Protein AF-A0A496VUZ6-F1 (afdb_monomer)

Secondary structure (DSSP, 8-state):
-HHHHHHHHHHHHHHHHHHHHHHHHHHHTT-HHHHHHHHHHHHHHS-TTHHHHSHHHHHHHHHHHHHHHHHTT-HHHHHHHHHHHHHH--SHHHHHHHHHHHHHHHHHTT-HHHHHHHHHHHHHHTT-PPPSS----

Structure (mmCIF, N/CA/C/O backbone):
data_AF-A0A496VUZ6-F1
#
_entry.id   AF-A0A496VUZ6-F1
#
loop_
_atom_site.group_PDB
_atom_site.id
_atom_site.type_symbol
_atom_site.label_atom_id
_atom_site.label_alt_id
_atom_site.label_comp_id
_atom_site.label_asym_id
_atom_site.label_entity_id
_atom_site.label_seq_id
_atom_site.pdbx_PDB_ins_code
_atom_site.Cartn_x
_atom_site.Cartn_y
_atom_site.Cartn_z
_atom_site.occupancy
_atom_site.B_iso_or_equiv
_atom_site.auth_seq_id
_atom_site.auth_comp_id
_atom_site.auth_asym_id
_atom_site.auth_atom_id
_atom_site.pdbx_PDB_model_num
ATOM 1 N N . MET A 1 1 ? -17.518 -4.550 31.169 1.00 53.09 1 MET A N 1
ATOM 2 C CA . MET A 1 1 ? -16.137 -4.894 30.760 1.00 53.09 1 MET A CA 1
ATOM 3 C C . MET A 1 1 ? -15.994 -5.486 29.352 1.00 53.09 1 MET A C 1
ATOM 5 O O . MET A 1 1 ? -15.228 -4.913 28.590 1.00 53.09 1 MET A O 1
ATOM 9 N N . SER A 1 2 ? -16.670 -6.576 28.948 1.00 60.19 2 SER A N 1
ATOM 10 C CA . SER A 1 2 ? -16.519 -7.105 27.565 1.00 60.19 2 SER A CA 1
ATOM 11 C C . SER A 1 2 ? -17.308 -6.321 26.507 1.00 60.19 2 SER A C 1
ATOM 13 O O . SER A 1 2 ? -16.808 -6.131 25.406 1.00 60.19 2 SER A O 1
ATOM 15 N N . LEU A 1 3 ? -18.504 -5.830 26.848 1.00 61.41 3 LEU A N 1
ATOM 16 C CA . LEU A 1 3 ? -19.363 -5.063 25.932 1.00 61.41 3 LEU A CA 1
ATOM 17 C C . LEU A 1 3 ? -18.820 -3.646 25.657 1.00 61.41 3 LEU A C 1
ATOM 19 O O . LEU A 1 3 ? -18.768 -3.237 24.507 1.00 61.41 3 LEU A O 1
ATOM 23 N N . GLU A 1 4 ? -18.296 -2.949 26.672 1.00 61.47 4 GLU A N 1
ATOM 24 C CA . GLU A 1 4 ? -17.693 -1.606 26.516 1.00 61.47 4 GLU A CA 1
ATOM 25 C C . GLU A 1 4 ? -16.459 -1.602 25.594 1.00 61.47 4 GLU A C 1
ATOM 27 O O . GLU A 1 4 ? -16.238 -0.655 24.846 1.00 61.47 4 GLU A O 1
ATOM 32 N N . ARG A 1 5 ? -15.650 -2.676 25.602 1.00 62.47 5 ARG A N 1
ATOM 33 C CA . ARG A 1 5 ? -14.487 -2.803 24.700 1.00 62.47 5 ARG A CA 1
ATOM 34 C C . ARG A 1 5 ? -14.892 -3.062 23.250 1.00 62.47 5 ARG A C 1
ATOM 36 O O . ARG A 1 5 ? -14.138 -2.699 22.352 1.00 62.47 5 ARG A O 1
ATOM 43 N N . VAL A 1 6 ? -16.036 -3.713 23.032 1.00 63.38 6 VAL A N 1
ATOM 44 C CA . VAL A 1 6 ? -16.586 -3.941 21.689 1.00 63.38 6 VAL A CA 1
ATOM 45 C C . VAL A 1 6 ? -17.109 -2.626 21.122 1.00 63.38 6 VAL A C 1
ATOM 47 O O . VAL A 1 6 ? -16.765 -2.292 19.993 1.00 63.38 6 VAL A O 1
ATOM 50 N N . ASP A 1 7 ? -17.836 -1.851 21.926 1.00 72.69 7 ASP A N 1
ATOM 51 C CA . ASP A 1 7 ? -18.401 -0.559 21.521 1.00 72.69 7 ASP A CA 1
ATOM 52 C C . ASP A 1 7 ? -17.304 0.439 21.109 1.00 72.69 7 ASP A C 1
ATOM 54 O O . ASP A 1 7 ? -17.275 0.943 19.987 1.00 72.69 7 ASP A O 1
ATOM 58 N N . HIS A 1 8 ? -16.271 0.574 21.947 1.00 83.25 8 HIS A N 1
ATOM 59 C CA . HIS A 1 8 ? -15.138 1.457 21.667 1.00 83.25 8 HIS A CA 1
ATOM 60 C C . HIS A 1 8 ? -14.343 1.045 20.410 1.00 83.25 8 HIS A C 1
ATOM 62 O O . HIS A 1 8 ? -13.740 1.890 19.741 1.00 83.25 8 HIS A O 1
ATOM 68 N N . GLN A 1 9 ? -14.289 -0.248 20.069 1.00 86.50 9 GLN A N 1
ATOM 69 C CA . GLN A 1 9 ? -13.617 -0.672 18.840 1.00 86.50 9 GLN A CA 1
ATOM 70 C C . GLN A 1 9 ? -14.453 -0.333 17.605 1.00 86.50 9 GLN A C 1
ATOM 72 O O . GLN A 1 9 ? -13.891 0.161 16.633 1.00 86.50 9 GLN A O 1
ATOM 77 N N . VAL A 1 10 ? -15.773 -0.532 17.654 1.00 87.69 10 VAL A N 1
ATOM 78 C CA . VAL A 1 10 ? -16.685 -0.163 16.559 1.00 87.69 10 VAL A CA 1
ATOM 79 C C . VAL A 1 10 ? -16.593 1.335 16.257 1.00 87.69 10 VAL A C 1
ATOM 81 O O . VAL A 1 10 ? -16.464 1.721 15.092 1.00 87.69 10 VAL A O 1
ATOM 84 N N . GLU A 1 11 ? -16.568 2.179 17.291 1.00 90.75 11 GLU A N 1
ATOM 85 C CA . GLU A 1 11 ? -16.380 3.626 17.138 1.00 90.75 11 GLU A CA 1
ATOM 86 C C . GLU A 1 11 ? -15.038 3.971 16.481 1.00 90.75 11 GLU A C 1
ATOM 88 O O . GLU A 1 11 ? -14.987 4.755 15.529 1.00 90.75 11 GLU A O 1
ATOM 93 N N . ARG A 1 12 ? -13.939 3.346 16.927 1.00 93.69 12 ARG A N 1
ATOM 94 C CA . ARG A 1 12 ? -12.611 3.554 16.326 1.00 93.69 12 ARG A CA 1
ATOM 95 C C . ARG A 1 12 ? -12.571 3.130 14.863 1.00 93.69 12 ARG A C 1
ATOM 97 O O . ARG A 1 12 ? -11.984 3.843 14.053 1.00 93.69 12 ARG A O 1
ATOM 104 N N . THR A 1 13 ? -13.221 2.029 14.506 1.00 95.12 13 THR A N 1
ATOM 105 C CA . THR A 1 13 ? -13.324 1.570 13.115 1.00 95.12 13 THR A CA 1
ATOM 106 C C . THR A 1 13 ? -14.102 2.566 12.257 1.00 95.12 13 THR A C 1
ATOM 108 O O . THR A 1 13 ? -13.720 2.835 11.117 1.00 95.12 13 THR A O 1
ATOM 111 N N . GLN A 1 14 ? -15.156 3.183 12.795 1.00 95.81 14 GLN A N 1
ATOM 112 C CA . GLN A 1 14 ? -15.885 4.232 12.084 1.00 95.81 14 GLN A CA 1
ATOM 113 C C . GLN A 1 14 ? -15.030 5.494 11.886 1.00 95.81 14 GLN A C 1
ATOM 115 O O . GLN A 1 14 ? -15.020 6.065 10.794 1.00 95.81 14 GLN A O 1
ATOM 120 N N . ILE A 1 15 ? -14.256 5.890 12.897 1.00 97.06 15 ILE A N 1
ATOM 121 C CA . ILE A 1 15 ? -13.300 7.002 12.797 1.00 97.06 15 ILE A CA 1
ATOM 122 C C . ILE A 1 15 ? -12.209 6.693 11.760 1.00 97.06 15 ILE A C 1
ATOM 124 O O . ILE A 1 15 ? -11.894 7.543 10.928 1.00 97.06 15 ILE A O 1
ATOM 128 N N . ALA A 1 16 ? -11.684 5.465 11.737 1.00 98.25 16 ALA A N 1
ATOM 129 C CA . ALA A 1 16 ? -10.699 5.026 10.750 1.00 98.25 16 ALA A CA 1
ATOM 130 C C . ALA A 1 16 ? -11.223 5.160 9.309 1.00 98.25 16 ALA A C 1
ATOM 132 O O . ALA A 1 16 ? -10.503 5.638 8.433 1.00 98.25 16 ALA A O 1
ATOM 133 N N . LYS A 1 17 ? -12.498 4.818 9.067 1.00 98.56 17 LYS A N 1
ATOM 134 C CA . LYS A 1 17 ? -13.156 5.009 7.762 1.00 98.56 17 LYS A CA 1
ATOM 135 C C . LYS A 1 17 ? -13.270 6.485 7.375 1.00 98.56 17 LYS A C 1
ATOM 137 O O . LYS A 1 17 ? -13.040 6.825 6.218 1.00 98.56 17 LYS A O 1
ATOM 142 N N . LEU A 1 18 ? -13.588 7.369 8.323 1.00 98.62 18 LEU A N 1
ATOM 143 C CA . LEU A 1 18 ? -13.637 8.813 8.064 1.00 98.62 18 LEU A CA 1
ATOM 144 C C . LEU A 1 18 ? -12.256 9.364 7.692 1.00 98.62 18 LEU A C 1
ATOM 146 O O . LEU A 1 18 ? -12.139 10.138 6.741 1.00 98.62 18 LEU A O 1
ATOM 150 N N . TYR A 1 19 ? -11.210 8.924 8.392 1.00 98.75 19 TYR A N 1
ATOM 151 C CA . TYR A 1 19 ? -9.836 9.288 8.064 1.00 98.75 19 TYR A CA 1
ATOM 152 C C . TYR A 1 19 ? -9.378 8.736 6.713 1.00 98.75 19 TYR A C 1
ATOM 154 O O . TYR A 1 19 ? -8.718 9.461 5.972 1.00 98.75 19 TYR A O 1
ATOM 162 N N . LEU A 1 20 ? -9.783 7.515 6.349 1.00 98.88 20 LEU A N 1
ATOM 163 C CA . LEU A 1 20 ? -9.556 6.970 5.009 1.00 98.88 20 LEU A CA 1
ATOM 164 C C . LEU A 1 20 ? -10.169 7.880 3.936 1.00 98.88 20 LEU A C 1
ATOM 166 O O . LEU A 1 20 ? -9.475 8.304 3.014 1.00 98.88 20 LEU A O 1
ATOM 170 N N . MET A 1 21 ? -11.440 8.258 4.098 1.00 98.88 21 MET A N 1
ATOM 171 C CA . MET A 1 21 ? -12.128 9.152 3.160 1.00 98.88 21 MET A CA 1
ATOM 172 C C . MET A 1 21 ? -11.468 10.536 3.075 1.00 98.88 21 MET A C 1
ATOM 174 O O . MET A 1 21 ? -11.353 11.101 1.987 1.00 98.88 21 MET A O 1
ATOM 178 N N . ALA A 1 22 ? -11.050 11.107 4.208 1.00 98.75 22 ALA A N 1
ATOM 179 C CA . ALA A 1 22 ? -10.354 12.393 4.243 1.00 98.75 22 ALA A CA 1
ATOM 180 C C . ALA A 1 22 ? -8.990 12.314 3.542 1.00 98.75 22 ALA A C 1
ATOM 182 O O . ALA A 1 22 ? -8.665 13.181 2.731 1.00 98.75 22 ALA A O 1
ATOM 183 N N . GLY A 1 23 ? -8.237 11.242 3.797 1.00 98.81 23 GLY A N 1
ATOM 184 C CA . GLY A 1 23 ? -6.964 10.955 3.148 1.00 98.81 23 GLY A CA 1
ATOM 185 C C . GLY A 1 23 ? -7.088 10.836 1.633 1.00 98.81 23 GLY A C 1
ATOM 186 O O . GLY A 1 23 ? -6.369 11.513 0.903 1.00 98.81 23 GLY A O 1
ATOM 187 N N . GLN A 1 24 ? -8.063 10.061 1.156 1.00 98.81 24 GLN A N 1
ATOM 188 C CA . GLN A 1 24 ? -8.354 9.905 -0.272 1.00 98.81 24 GLN A CA 1
ATOM 189 C C . GLN A 1 24 ? -8.718 11.234 -0.942 1.00 98.81 24 GLN A C 1
ATOM 191 O O . GLN A 1 24 ? -8.211 11.548 -2.018 1.00 98.81 24 GLN A O 1
ATOM 196 N N . LYS A 1 25 ? -9.553 12.055 -0.290 1.00 98.81 25 LYS A N 1
ATOM 197 C CA . LYS A 1 25 ? -9.909 13.392 -0.793 1.00 98.81 25 LYS A CA 1
ATOM 198 C C . LYS A 1 25 ? -8.704 14.329 -0.847 1.00 98.81 25 LYS A C 1
ATOM 200 O O . LYS A 1 25 ? -8.540 15.038 -1.835 1.00 98.81 25 LYS A O 1
ATOM 205 N N . ALA A 1 26 ? -7.858 14.324 0.182 1.00 98.81 26 ALA A N 1
ATOM 206 C CA . ALA A 1 26 ? -6.634 15.119 0.203 1.00 98.81 26 ALA A CA 1
ATOM 207 C C . ALA A 1 26 ? -5.653 14.671 -0.894 1.00 98.81 26 ALA A C 1
ATOM 209 O O . ALA A 1 26 ? -5.127 15.518 -1.614 1.00 98.81 26 ALA A O 1
ATOM 210 N N . LYS A 1 27 ? -5.477 13.355 -1.091 1.00 98.62 27 LYS A N 1
ATOM 211 C CA . LYS A 1 27 ? -4.647 12.786 -2.166 1.00 98.62 27 LYS A CA 1
ATOM 212 C C . LYS A 1 27 ? -5.153 13.223 -3.541 1.00 98.62 27 LYS A C 1
ATOM 214 O O . LYS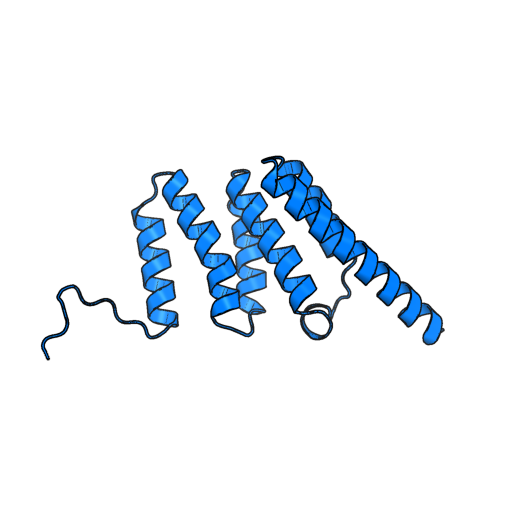 A 1 27 ? -4.368 13.713 -4.341 1.00 98.62 27 LYS A O 1
ATOM 219 N N . ALA A 1 28 ? -6.461 13.123 -3.786 1.00 98.56 28 ALA A N 1
ATOM 220 C CA . ALA A 1 28 ? -7.084 13.553 -5.041 1.00 98.56 28 ALA A CA 1
ATOM 221 C C . ALA A 1 28 ? -6.942 15.065 -5.310 1.00 98.56 28 ALA A C 1
ATOM 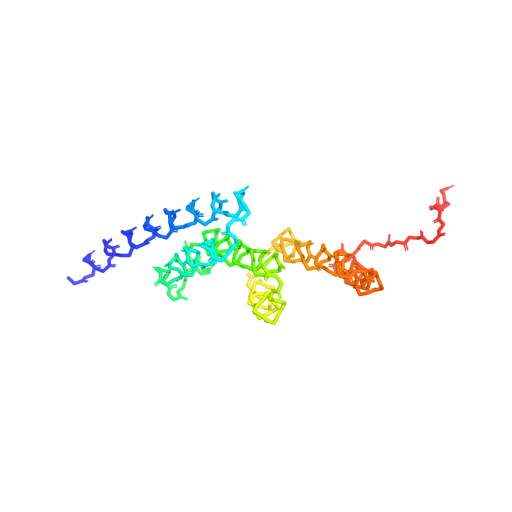223 O O . ALA A 1 28 ? -6.966 15.492 -6.460 1.00 98.56 28 ALA A O 1
ATOM 224 N N . ALA A 1 29 ? -6.775 15.875 -4.261 1.00 98.50 29 ALA A N 1
ATOM 225 C CA . ALA A 1 29 ? -6.492 17.306 -4.353 1.00 98.50 29 ALA A CA 1
ATOM 226 C C . ALA A 1 29 ? -4.983 17.631 -4.419 1.00 98.50 29 ALA A C 1
ATOM 228 O O . ALA A 1 29 ? -4.605 18.792 -4.272 1.00 98.50 29 ALA A O 1
ATOM 229 N N . ASN A 1 30 ? -4.119 16.625 -4.604 1.00 98.00 30 ASN A N 1
ATOM 230 C CA . ASN A 1 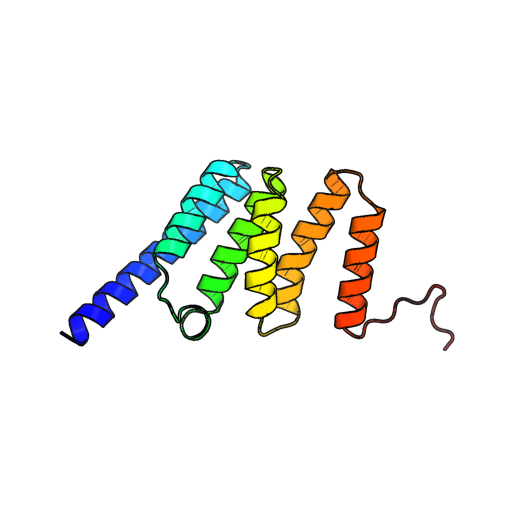30 ? -2.655 16.724 -4.572 1.00 98.00 30 ASN A CA 1
ATOM 231 C C . ASN A 1 30 ? -2.076 17.251 -3.240 1.00 98.00 30 ASN A C 1
ATOM 233 O O . ASN A 1 30 ? -0.922 17.668 -3.176 1.00 98.00 30 ASN A O 1
ATOM 237 N N . ALA A 1 31 ? -2.853 17.216 -2.153 1.00 98.56 31 ALA A N 1
ATOM 238 C CA . ALA A 1 31 ? -2.413 17.580 -0.808 1.00 98.56 31 ALA A CA 1
ATOM 239 C C . ALA A 1 31 ? -1.810 16.353 -0.101 1.00 98.56 31 ALA A C 1
ATOM 241 O O . ALA A 1 31 ? -2.352 15.852 0.888 1.00 98.56 31 ALA A O 1
ATOM 242 N N . TYR A 1 32 ? -0.707 15.829 -0.641 1.00 98.31 32 TYR A N 1
ATOM 243 C CA . TYR A 1 32 ? -0.173 14.517 -0.256 1.00 98.31 32 TYR A CA 1
ATOM 244 C C . TYR A 1 32 ? 0.282 14.437 1.202 1.00 98.31 32 TYR A C 1
ATOM 246 O O . TYR A 1 32 ? -0.003 13.448 1.873 1.00 98.31 32 TYR A O 1
ATOM 254 N N . GLU A 1 33 ? 0.918 15.481 1.734 1.00 98.50 33 GLU A N 1
ATOM 255 C CA . GLU A 1 33 ? 1.310 15.505 3.147 1.00 98.50 33 GLU A CA 1
ATOM 256 C C . GLU A 1 33 ? 0.089 15.422 4.079 1.00 98.50 33 GLU A C 1
ATOM 258 O O . GLU A 1 33 ? 0.070 14.620 5.014 1.00 98.50 33 GLU A O 1
ATOM 263 N N . ALA A 1 34 ? -0.976 16.175 3.779 1.00 98.62 34 ALA A N 1
ATOM 264 C CA . ALA A 1 34 ? -2.227 16.113 4.534 1.00 98.62 34 ALA A CA 1
ATOM 265 C C . ALA A 1 34 ? -2.908 14.742 4.393 1.00 98.62 34 ALA A C 1
ATOM 267 O O . ALA A 1 34 ? -3.428 14.201 5.371 1.00 98.62 34 ALA A O 1
ATOM 268 N N . ALA A 1 35 ? -2.862 14.141 3.199 1.00 98.81 35 ALA A N 1
ATOM 269 C CA . ALA A 1 35 ? -3.360 12.788 2.975 1.00 98.81 35 ALA A CA 1
ATOM 270 C C . ALA A 1 35 ? -2.650 11.778 3.885 1.00 98.81 35 ALA A C 1
ATOM 272 O O . ALA A 1 35 ? -3.311 11.042 4.615 1.00 98.81 35 ALA A O 1
ATOM 273 N N . ILE A 1 36 ? -1.312 11.801 3.917 1.00 98.81 36 ILE A N 1
ATOM 274 C CA . ILE A 1 36 ? -0.500 10.930 4.778 1.00 98.81 36 ILE A CA 1
ATOM 275 C C . ILE A 1 36 ? -0.862 11.130 6.255 1.00 98.81 36 ILE A C 1
ATOM 277 O O . ILE A 1 36 ? -0.980 10.149 6.991 1.00 98.81 36 ILE A O 1
ATOM 281 N N . GLN A 1 37 ? -1.062 12.375 6.698 1.00 98.69 37 GLN A N 1
ATOM 282 C CA . GLN A 1 37 ? -1.460 12.669 8.077 1.00 98.69 37 GLN A CA 1
ATOM 283 C C . GLN A 1 37 ? -2.814 12.040 8.428 1.00 98.69 37 GLN A C 1
ATOM 285 O O . GLN A 1 37 ? -2.902 11.313 9.419 1.00 98.69 37 GLN A O 1
ATOM 290 N N . TYR A 1 38 ? -3.851 12.253 7.611 1.00 98.81 38 TYR A N 1
ATOM 291 C CA . TYR A 1 38 ? -5.164 11.648 7.851 1.00 98.81 38 TYR A CA 1
ATOM 292 C C . TYR A 1 38 ? -5.100 10.122 7.835 1.00 98.81 38 TYR A C 1
ATOM 294 O O . TYR A 1 38 ? -5.626 9.477 8.738 1.00 98.81 38 TYR A O 1
ATOM 302 N N . LEU A 1 39 ? -4.411 9.531 6.861 1.00 98.81 39 LEU A N 1
ATOM 303 C CA . LEU A 1 39 ? -4.340 8.077 6.734 1.00 98.81 39 LEU A CA 1
ATOM 304 C C . LEU A 1 39 ? -3.595 7.432 7.910 1.00 98.81 39 LEU A C 1
ATOM 306 O O . LEU A 1 39 ? -4.047 6.411 8.427 1.00 98.81 39 LEU A O 1
ATOM 310 N N . ARG A 1 40 ? -2.527 8.061 8.419 1.00 98.50 40 ARG A N 1
ATOM 311 C CA . ARG A 1 40 ? -1.840 7.614 9.644 1.00 98.50 40 ARG A CA 1
ATOM 312 C C . ARG A 1 40 ? -2.730 7.691 10.883 1.00 98.50 40 ARG A C 1
ATOM 314 O O . ARG A 1 40 ? -2.668 6.796 11.724 1.00 98.50 40 ARG A O 1
ATOM 321 N N . LEU A 1 41 ? -3.576 8.719 11.000 1.00 98.56 41 LEU A N 1
ATOM 322 C CA . LEU A 1 41 ? -4.580 8.777 12.069 1.00 98.56 41 LEU A CA 1
ATOM 323 C C . LEU A 1 41 ? -5.583 7.623 11.939 1.00 98.56 41 LEU A C 1
ATOM 325 O O . LEU A 1 41 ? -5.896 6.974 12.934 1.00 98.56 41 LEU A O 1
ATOM 329 N N . GLY A 1 42 ? -6.006 7.296 10.715 1.00 98.44 42 GLY A N 1
ATOM 330 C CA . GLY A 1 42 ? -6.834 6.120 10.443 1.00 98.44 42 GLY A CA 1
ATOM 331 C C . GLY A 1 42 ? -6.158 4.806 10.848 1.00 98.44 42 GLY A C 1
ATOM 332 O O . GLY A 1 42 ? -6.774 3.987 11.526 1.00 98.44 42 GLY A O 1
ATOM 333 N N . GLN A 1 43 ? -4.874 4.628 10.523 1.00 98.31 43 GLN A N 1
ATOM 334 C CA . GLN A 1 43 ? -4.082 3.464 10.943 1.00 98.31 43 GLN A CA 1
ATOM 335 C C . GLN A 1 43 ? -3.978 3.355 12.471 1.00 98.31 43 GLN A C 1
ATOM 337 O O . GLN A 1 43 ? -4.111 2.265 13.022 1.00 98.31 43 GLN A O 1
ATOM 342 N N . ALA A 1 44 ? -3.807 4.477 13.177 1.00 97.56 44 ALA A N 1
ATOM 343 C CA . ALA A 1 44 ? -3.751 4.506 14.640 1.00 97.56 44 ALA A CA 1
ATOM 344 C C . ALA A 1 44 ? -5.083 4.111 15.312 1.00 97.56 44 ALA A C 1
ATOM 346 O O . ALA A 1 44 ? -5.103 3.733 16.487 1.00 97.56 44 ALA A O 1
ATOM 347 N N . CYS A 1 45 ? -6.204 4.167 14.590 1.00 96.62 45 CYS A N 1
ATOM 348 C CA . CYS A 1 45 ? -7.508 3.706 15.066 1.00 96.62 45 CYS A CA 1
ATOM 349 C C . CYS A 1 45 ? -7.703 2.185 14.931 1.00 96.62 45 CYS A C 1
ATOM 351 O O . CYS A 1 45 ? -8.576 1.630 15.602 1.00 96.62 45 CYS A O 1
ATOM 353 N N . LEU A 1 46 ? -6.887 1.501 14.127 1.00 96.00 46 LEU A N 1
ATOM 354 C CA . LEU A 1 46 ? -7.027 0.068 13.882 1.00 96.00 46 LEU A CA 1
ATOM 355 C C . LEU A 1 46 ? -6.718 -0.779 15.127 1.00 96.00 46 LEU A C 1
ATOM 357 O O . LEU A 1 46 ? -5.884 -0.441 15.977 1.00 96.00 46 LEU A O 1
ATOM 361 N N . ALA A 1 47 ? -7.395 -1.923 15.227 1.00 95.00 47 ALA A N 1
ATOM 362 C CA . ALA A 1 47 ? -7.050 -2.962 16.190 1.00 95.00 47 ALA A CA 1
ATOM 363 C C . ALA A 1 47 ? -5.770 -3.707 15.772 1.00 95.00 47 ALA A C 1
ATOM 365 O O . ALA A 1 47 ? -5.393 -3.730 14.601 1.00 95.00 47 ALA A O 1
ATOM 366 N N . LYS A 1 48 ? -5.127 -4.397 16.723 1.00 93.38 48 LYS A N 1
ATOM 367 C CA . LYS A 1 48 ? -3.930 -5.214 16.439 1.00 93.38 48 LYS A CA 1
ATOM 368 C C . LYS A 1 48 ? -4.194 -6.349 15.443 1.00 93.38 48 LYS A C 1
ATOM 370 O O . LYS A 1 48 ? -3.302 -6.704 14.689 1.00 93.38 48 LYS A O 1
ATOM 375 N N . ASN A 1 49 ? -5.405 -6.900 15.442 1.00 95.06 49 ASN A N 1
ATOM 376 C CA . ASN A 1 49 ? -5.842 -7.966 14.538 1.00 95.06 49 ASN A CA 1
ATOM 377 C C . ASN A 1 49 ? -6.712 -7.438 13.382 1.00 95.06 49 ASN A C 1
ATOM 379 O O . ASN A 1 49 ? -7.584 -8.141 12.874 1.00 95.06 49 ASN A O 1
ATOM 383 N N . SER A 1 50 ? -6.513 -6.178 12.993 1.00 96.81 50 SER A N 1
ATOM 384 C CA . SER A 1 50 ? -7.274 -5.523 11.925 1.00 96.81 50 SER A CA 1
ATOM 385 C C . SER A 1 50 ? -7.059 -6.177 10.557 1.00 96.81 50 SER A C 1
ATOM 387 O O . SER A 1 50 ? -8.020 -6.311 9.811 1.00 96.81 50 SER A O 1
ATOM 389 N N . TRP A 1 51 ? -5.872 -6.723 10.276 1.00 97.88 51 TRP A N 1
ATOM 390 C CA . TRP A 1 51 ? -5.631 -7.535 9.073 1.00 97.88 51 TRP A CA 1
ATOM 391 C C . TRP A 1 51 ? -6.526 -8.784 8.978 1.00 97.88 51 TRP A C 1
ATOM 393 O O . TRP A 1 51 ? -6.840 -9.221 7.879 1.00 97.88 51 TRP A O 1
ATOM 403 N N . GLU A 1 52 ? -6.985 -9.335 10.106 1.00 96.75 52 GLU A N 1
ATOM 404 C CA . GLU A 1 52 ? -7.878 -10.503 10.133 1.00 96.75 52 GLU A CA 1
ATOM 405 C C . GLU A 1 52 ? -9.359 -10.101 10.149 1.00 96.75 52 GLU A C 1
ATOM 407 O O . GLU A 1 52 ? -10.189 -10.733 9.501 1.00 96.75 52 GLU A O 1
ATOM 412 N N . ARG A 1 53 ? -9.713 -9.067 10.924 1.00 94.19 53 ARG A N 1
ATOM 413 C CA . ARG A 1 53 ? -11.118 -8.694 11.183 1.00 94.19 53 ARG A CA 1
ATOM 414 C C . ARG A 1 53 ? -11.652 -7.581 10.290 1.00 94.19 53 ARG A C 1
ATOM 416 O O . ARG A 1 53 ? -12.859 -7.469 10.113 1.00 94.19 53 ARG A O 1
ATOM 423 N N . GLU A 1 54 ? -10.766 -6.740 9.781 1.00 96.12 54 GLU A N 1
ATOM 424 C CA . GLU A 1 54 ? -11.066 -5.498 9.065 1.00 96.12 54 GLU A CA 1
ATOM 425 C C . GLU A 1 54 ? -10.132 -5.363 7.854 1.00 96.12 54 GLU A C 1
ATOM 427 O O . GLU A 1 54 ? -9.597 -4.284 7.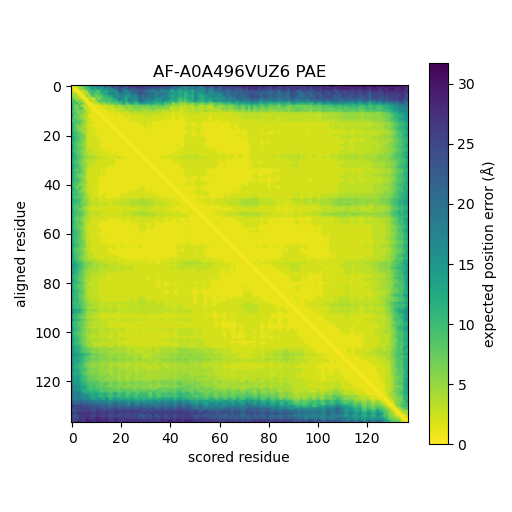582 1.00 96.12 54 GLU A O 1
ATOM 432 N N . TYR A 1 55 ? -9.900 -6.484 7.162 1.00 98.31 55 TYR A N 1
ATOM 433 C CA . TYR A 1 55 ? -8.883 -6.614 6.120 1.00 98.31 55 TYR A CA 1
ATOM 434 C C . TYR A 1 55 ? -8.958 -5.492 5.084 1.00 98.31 55 TYR A C 1
ATOM 436 O O . TYR A 1 55 ? -7.980 -4.778 4.901 1.00 98.31 55 TYR A O 1
ATOM 444 N N . ASP A 1 56 ? -10.127 -5.263 4.481 1.00 98.31 56 ASP A N 1
ATOM 445 C CA . ASP A 1 56 ? -10.281 -4.262 3.418 1.00 98.31 56 ASP A CA 1
ATOM 446 C C . ASP A 1 56 ? -9.973 -2.838 3.892 1.00 98.31 56 ASP A C 1
ATOM 448 O O . ASP A 1 56 ? -9.310 -2.069 3.199 1.00 98.31 56 ASP A O 1
ATOM 452 N N . LEU A 1 57 ? -10.437 -2.470 5.091 1.00 98.56 57 LEU A N 1
ATOM 453 C CA . LEU A 1 57 ? -10.164 -1.156 5.673 1.00 98.56 57 LEU A CA 1
ATOM 454 C C . LEU A 1 57 ? -8.669 -0.986 5.952 1.00 98.56 57 LEU A C 1
ATOM 456 O O . LEU A 1 57 ? -8.091 0.051 5.628 1.00 98.56 57 LEU A O 1
ATOM 460 N N . THR A 1 58 ? -8.058 -2.014 6.536 1.00 98.69 58 THR A N 1
ATOM 461 C CA . THR A 1 58 ? -6.630 -2.042 6.855 1.00 98.69 58 THR A CA 1
ATOM 462 C C . THR A 1 58 ? -5.804 -1.928 5.584 1.00 98.69 58 THR A C 1
ATOM 464 O O . THR A 1 58 ? -4.999 -1.010 5.454 1.00 98.69 58 THR A O 1
ATOM 467 N N . LEU A 1 59 ? -6.068 -2.790 4.604 1.00 98.81 59 LEU A N 1
ATOM 468 C CA . LEU A 1 59 ? -5.406 -2.784 3.310 1.00 98.81 59 LEU A CA 1
ATOM 469 C C . LEU A 1 59 ? -5.502 -1.407 2.650 1.00 98.81 59 LEU A C 1
ATOM 471 O O . LEU A 1 59 ? -4.476 -0.848 2.272 1.00 98.81 59 LEU A O 1
ATOM 475 N N . ASN A 1 60 ? -6.704 -0.828 2.569 1.00 98.69 60 ASN A N 1
ATOM 476 C CA . ASN A 1 60 ? -6.903 0.475 1.938 1.00 98.69 60 ASN A CA 1
ATOM 477 C C . ASN A 1 60 ? -6.160 1.594 2.677 1.00 98.69 60 ASN A C 1
ATOM 479 O O . ASN A 1 60 ? -5.515 2.411 2.034 1.00 98.69 60 ASN A O 1
ATOM 483 N N . LEU A 1 61 ? -6.169 1.623 4.013 1.00 98.81 61 LEU A N 1
ATOM 484 C CA . LEU A 1 61 ? -5.402 2.619 4.770 1.00 98.81 61 LEU A CA 1
ATOM 485 C C . LEU A 1 61 ? -3.898 2.525 4.488 1.00 98.81 61 LEU A C 1
ATOM 487 O O . LEU A 1 61 ? -3.240 3.552 4.331 1.00 98.81 61 LEU A O 1
ATOM 491 N N . TYR A 1 62 ? -3.337 1.318 4.416 1.00 98.81 62 TYR A N 1
ATOM 492 C CA . TYR A 1 62 ? -1.915 1.133 4.120 1.00 98.81 62 TYR A CA 1
ATOM 493 C C . TYR A 1 62 ? -1.568 1.453 2.658 1.00 98.81 62 TYR A C 1
ATOM 495 O O . TYR A 1 62 ? -0.598 2.175 2.426 1.00 98.81 62 TYR A O 1
ATOM 503 N N . VAL A 1 63 ? -2.372 0.988 1.697 1.00 98.75 63 VAL A N 1
ATOM 504 C CA . VAL A 1 63 ? -2.189 1.250 0.257 1.00 98.75 63 VAL A CA 1
ATOM 505 C C . VAL A 1 63 ? -2.324 2.739 -0.065 1.00 98.75 63 VAL A C 1
ATOM 507 O O . VAL A 1 63 ? -1.475 3.312 -0.738 1.00 98.75 63 VAL A O 1
ATOM 510 N N . GLU A 1 64 ? -3.335 3.417 0.470 1.00 98.75 64 GLU A N 1
ATOM 511 C CA . GLU A 1 64 ? -3.483 4.860 0.258 1.00 98.75 64 GLU A CA 1
ATOM 512 C C . GLU A 1 64 ? -2.307 5.634 0.874 1.00 98.75 64 GLU A C 1
ATOM 514 O O . GLU A 1 64 ? -1.845 6.625 0.309 1.00 98.75 64 GLU A O 1
ATOM 519 N N . THR A 1 65 ? -1.781 5.173 2.020 1.00 98.81 65 THR A N 1
ATOM 520 C CA . THR A 1 65 ? -0.641 5.836 2.676 1.00 98.81 65 THR A CA 1
ATOM 521 C C . THR A 1 65 ? 0.647 5.652 1.882 1.00 98.81 65 THR A C 1
ATOM 523 O O . THR A 1 65 ? 1.409 6.610 1.753 1.00 98.81 65 THR A O 1
ATOM 526 N N . LEU A 1 66 ? 0.918 4.445 1.367 1.00 98.31 66 LEU A N 1
ATOM 527 C CA . LEU A 1 66 ? 2.131 4.191 0.582 1.00 98.31 66 LEU A CA 1
ATOM 528 C C . LEU A 1 66 ? 2.082 4.923 -0.761 1.00 98.31 66 LEU A C 1
ATOM 530 O O . LEU A 1 66 ? 3.081 5.509 -1.167 1.00 98.31 66 LEU A O 1
ATOM 534 N N . GLU A 1 67 ? 0.917 4.971 -1.410 1.00 98.38 67 GLU A N 1
ATOM 535 C CA . GLU A 1 67 ? 0.750 5.692 -2.671 1.00 98.38 67 GLU A CA 1
ATOM 536 C C . GLU A 1 67 ? 0.943 7.198 -2.467 1.00 98.38 67 GLU A C 1
ATOM 538 O O . GLU A 1 67 ? 1.721 7.824 -3.187 1.00 98.38 67 GLU A O 1
ATOM 543 N N . ALA A 1 68 ? 0.324 7.776 -1.431 1.00 98.56 68 ALA A N 1
ATOM 544 C CA . ALA A 1 68 ? 0.542 9.176 -1.081 1.00 98.56 68 ALA A CA 1
ATOM 545 C C . ALA A 1 68 ? 2.013 9.460 -0.723 1.00 98.56 68 ALA A C 1
ATOM 547 O O . ALA A 1 68 ? 2.525 10.521 -1.069 1.00 98.56 68 ALA A O 1
ATOM 548 N N . ALA A 1 69 ? 2.717 8.523 -0.077 1.00 98.50 69 ALA A N 1
ATOM 549 C CA . ALA A 1 69 ? 4.141 8.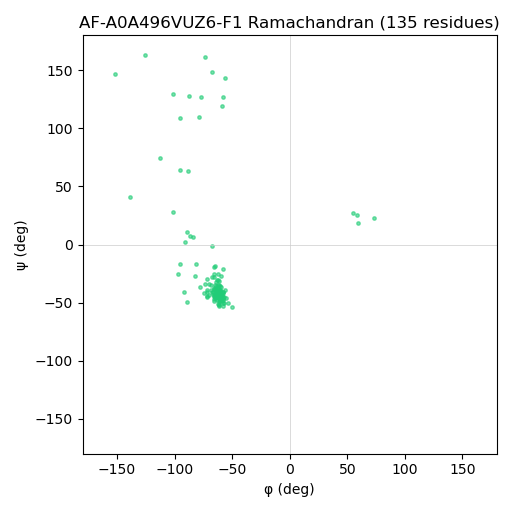664 0.225 1.00 98.50 69 ALA A CA 1
ATOM 550 C C . ALA A 1 69 ? 5.019 8.669 -1.040 1.00 98.50 69 ALA A C 1
ATOM 552 O O . ALA A 1 69 ? 5.901 9.523 -1.140 1.00 98.50 69 ALA A O 1
ATOM 553 N N . TYR A 1 70 ? 4.756 7.798 -2.022 1.00 98.25 70 TYR A N 1
ATOM 554 C CA . TYR A 1 70 ? 5.436 7.854 -3.323 1.00 98.25 70 TYR A CA 1
ATOM 555 C C . TYR A 1 70 ? 5.164 9.177 -4.049 1.00 98.25 70 TYR A C 1
ATOM 557 O O . TYR A 1 70 ? 6.106 9.825 -4.504 1.00 98.25 70 TYR A O 1
ATOM 565 N N . LEU A 1 71 ? 3.900 9.614 -4.104 1.00 97.62 71 LEU A N 1
ATOM 566 C CA . LEU A 1 71 ? 3.507 10.882 -4.734 1.00 97.62 71 LEU A CA 1
ATOM 567 C C . LEU A 1 71 ? 4.132 12.102 -4.044 1.00 97.62 71 LEU A C 1
ATOM 569 O O . LEU A 1 71 ? 4.438 13.096 -4.697 1.00 97.62 71 LEU A O 1
ATOM 573 N N . ASN A 1 72 ? 4.377 12.010 -2.736 1.00 97.44 72 ASN A N 1
ATOM 574 C CA . ASN A 1 72 ? 5.066 13.036 -1.957 1.00 97.44 72 ASN A CA 1
ATOM 575 C C . ASN A 1 72 ? 6.604 12.938 -2.029 1.00 97.44 72 ASN A C 1
ATOM 577 O O . ASN A 1 72 ? 7.293 13.633 -1.286 1.00 97.44 72 ASN A O 1
ATOM 581 N N . GLY A 1 73 ? 7.162 12.052 -2.863 1.00 95.81 73 GLY A N 1
ATOM 582 C CA . GLY A 1 73 ? 8.610 11.904 -3.023 1.00 95.81 73 GLY A CA 1
ATOM 583 C C . GLY A 1 73 ? 9.321 11.216 -1.853 1.00 95.81 73 GLY A C 1
ATOM 584 O O . GLY A 1 73 ? 10.522 11.409 -1.683 1.00 95.81 73 GLY A O 1
ATOM 585 N N . ASN A 1 74 ? 8.614 10.418 -1.046 1.00 96.75 74 ASN A N 1
ATOM 586 C CA . ASN A 1 74 ? 9.175 9.681 0.091 1.00 96.75 74 ASN A CA 1
ATOM 587 C C . ASN A 1 74 ? 9.155 8.155 -0.152 1.00 96.75 74 ASN A C 1
ATOM 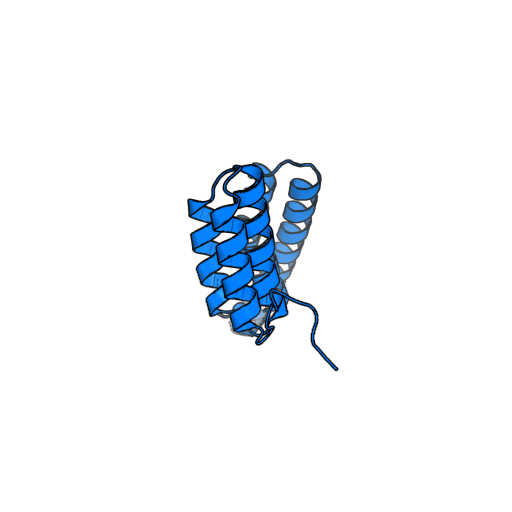589 O O . ASN A 1 74 ? 8.338 7.437 0.441 1.00 96.75 74 ASN A O 1
ATOM 593 N N . PRO A 1 75 ? 10.054 7.633 -1.010 1.00 94.94 75 PRO A N 1
ATOM 594 C CA . PRO A 1 75 ? 10.100 6.209 -1.335 1.00 94.94 75 PRO A CA 1
ATOM 595 C C . PRO A 1 75 ? 10.527 5.345 -0.145 1.00 94.94 75 PRO A C 1
ATOM 597 O O . PRO A 1 75 ? 10.110 4.197 -0.057 1.00 94.94 75 PRO A O 1
ATOM 600 N N . GLU A 1 76 ? 11.313 5.871 0.801 1.00 97.25 76 GLU A N 1
ATOM 601 C CA . GLU A 1 76 ? 11.747 5.103 1.975 1.00 97.25 76 GLU A CA 1
ATOM 602 C C . GLU A 1 76 ? 10.546 4.697 2.839 1.00 97.25 76 GLU A C 1
ATOM 604 O O . GLU A 1 76 ? 10.402 3.534 3.225 1.00 97.25 76 GLU A O 1
ATOM 609 N N . GLN A 1 77 ? 9.652 5.648 3.123 1.00 97.12 77 GLN A N 1
ATOM 610 C CA . GLN A 1 77 ? 8.422 5.353 3.847 1.00 97.12 77 GLN A CA 1
ATOM 611 C C . GLN A 1 77 ? 7.501 4.442 3.034 1.00 97.12 77 GLN A C 1
ATOM 613 O O . GL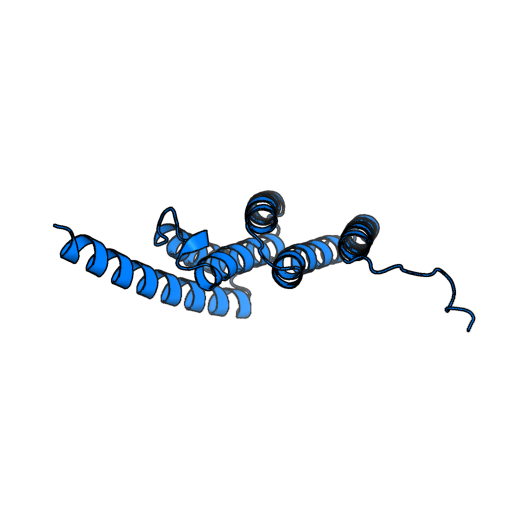N A 1 77 ? 6.919 3.511 3.596 1.00 97.12 77 GLN A O 1
ATOM 618 N N . ALA A 1 78 ? 7.346 4.724 1.740 1.00 98.00 78 ALA A N 1
ATOM 619 C CA . ALA A 1 78 ? 6.472 3.948 0.876 1.00 98.00 78 ALA A CA 1
ATOM 620 C C . ALA A 1 78 ? 6.917 2.479 0.812 1.00 98.00 78 ALA A C 1
ATOM 622 O O . ALA A 1 78 ? 6.103 1.601 1.067 1.00 98.00 78 ALA A O 1
ATOM 623 N N . ASN A 1 79 ? 8.214 2.211 0.628 1.00 97.00 79 ASN A N 1
ATOM 624 C CA . ASN A 1 79 ? 8.777 0.858 0.579 1.00 97.00 79 ASN A CA 1
ATOM 625 C C . ASN A 1 79 ? 8.536 0.071 1.880 1.00 97.00 79 ASN A C 1
ATOM 627 O O . ASN A 1 79 ? 8.134 -1.089 1.827 1.00 97.00 79 ASN A O 1
ATOM 631 N N . LYS A 1 80 ? 8.688 0.704 3.054 1.00 98.06 80 LYS A N 1
ATOM 632 C CA . LYS A 1 80 ? 8.378 0.055 4.345 1.00 98.06 80 LYS A CA 1
ATOM 633 C C . LYS A 1 80 ? 6.906 -0.357 4.443 1.00 98.06 80 LYS A C 1
ATOM 635 O O . LYS A 1 80 ? 6.587 -1.416 4.974 1.00 98.06 80 LYS A O 1
ATOM 640 N N . LEU A 1 81 ? 5.995 0.479 3.943 1.00 98.38 81 LEU A N 1
ATOM 641 C CA . LEU A 1 81 ? 4.567 0.157 3.906 1.00 98.38 81 LEU A CA 1
ATOM 642 C C . LEU A 1 81 ? 4.264 -0.926 2.863 1.00 98.38 81 LEU A C 1
ATOM 644 O O . LEU A 1 81 ? 3.470 -1.822 3.146 1.00 98.38 81 LEU A O 1
ATOM 648 N N . SER A 1 82 ? 4.927 -0.880 1.706 1.00 97.62 82 SER A N 1
ATOM 649 C CA . SER A 1 82 ? 4.845 -1.896 0.655 1.00 97.62 82 SER A CA 1
ATOM 650 C C . SER A 1 82 ? 5.188 -3.284 1.188 1.00 97.62 82 SER A C 1
ATOM 652 O O . SER A 1 82 ? 4.426 -4.221 0.966 1.00 97.62 82 SER A O 1
ATOM 654 N N . GLU A 1 83 ? 6.270 -3.424 1.960 1.00 97.69 83 GLU A N 1
ATOM 655 C CA . GLU A 1 83 ? 6.648 -4.697 2.590 1.00 97.69 83 GLU A CA 1
ATOM 656 C C . GLU A 1 83 ? 5.546 -5.245 3.506 1.00 97.69 83 GLU A C 1
ATOM 658 O O . GLU A 1 83 ? 5.201 -6.425 3.417 1.00 97.69 83 GLU A O 1
ATOM 663 N N . ILE A 1 84 ? 4.948 -4.387 4.341 1.00 98.06 84 ILE A N 1
ATOM 664 C CA . ILE A 1 84 ? 3.852 -4.780 5.238 1.00 98.06 84 ILE A CA 1
ATOM 665 C C . ILE A 1 84 ? 2.656 -5.281 4.425 1.00 98.06 84 ILE A C 1
ATOM 667 O O . ILE A 1 84 ? 2.119 -6.351 4.712 1.00 98.06 84 ILE A O 1
ATOM 671 N N . VAL A 1 85 ? 2.245 -4.533 3.397 1.00 98.12 85 VAL A N 1
ATOM 672 C CA . VAL A 1 85 ? 1.099 -4.918 2.567 1.00 98.12 85 VAL A CA 1
ATOM 673 C C . VAL A 1 85 ? 1.386 -6.214 1.811 1.00 98.12 85 VAL A C 1
ATOM 675 O O . VAL A 1 85 ? 0.541 -7.100 1.802 1.00 98.12 85 VAL A O 1
ATOM 678 N N . LEU A 1 86 ? 2.577 -6.388 1.233 1.00 96.06 86 LEU A N 1
ATOM 679 C CA . LEU A 1 86 ? 2.939 -7.599 0.483 1.00 96.06 86 LEU A CA 1
ATOM 680 C C . LEU A 1 86 ? 3.010 -8.862 1.354 1.00 96.06 86 LEU A C 1
ATOM 682 O O . LEU A 1 86 ? 2.787 -9.964 0.841 1.00 96.06 86 LEU A O 1
ATOM 686 N N . GLN A 1 87 ? 3.317 -8.717 2.647 1.00 97.19 87 GLN A N 1
ATOM 687 C CA . GLN A 1 87 ? 3.262 -9.811 3.621 1.00 97.19 87 GLN A CA 1
ATOM 688 C C . GLN A 1 87 ? 1.824 -10.185 3.999 1.00 97.19 87 GLN A C 1
ATOM 690 O O . GLN A 1 87 ? 1.552 -11.356 4.250 1.00 97.19 87 GLN A O 1
ATOM 695 N N . GLN A 1 88 ? 0.914 -9.209 4.035 1.00 98.00 88 GLN A N 1
ATOM 696 C CA . GLN A 1 88 ? -0.478 -9.395 4.465 1.00 98.00 88 GLN A CA 1
ATOM 697 C C . GLN A 1 88 ? -1.452 -9.651 3.304 1.00 98.00 88 GLN A C 1
ATOM 699 O O . GLN A 1 88 ? -2.569 -10.111 3.527 1.00 98.00 88 GLN A O 1
ATOM 704 N N . ALA A 1 89 ? -1.045 -9.351 2.070 1.00 96.31 89 ALA A N 1
ATOM 705 C CA . ALA A 1 89 ? -1.876 -9.455 0.879 1.00 96.31 89 ALA A CA 1
ATOM 706 C C . ALA A 1 89 ? -2.384 -10.889 0.664 1.00 96.31 89 ALA A C 1
ATOM 708 O O . ALA A 1 89 ? -1.604 -11.818 0.437 1.00 96.31 89 ALA A O 1
ATOM 709 N N . GLN A 1 90 ? -3.708 -11.039 0.682 1.00 96.00 90 GLN A N 1
ATOM 710 C CA . GLN A 1 90 ? -4.409 -12.309 0.486 1.00 96.00 90 GLN A CA 1
ATOM 711 C C . GLN A 1 90 ? -4.576 -12.661 -0.992 1.00 96.00 90 GLN A C 1
ATOM 713 O O . GLN A 1 90 ? -4.664 -13.836 -1.343 1.00 96.00 90 GLN A O 1
ATOM 718 N N . THR A 1 91 ? -4.620 -11.652 -1.865 1.00 93.62 91 THR A N 1
ATOM 719 C CA . THR A 1 91 ? -4.838 -11.848 -3.297 1.00 93.62 91 THR A CA 1
ATOM 720 C C . THR A 1 91 ? -3.750 -11.206 -4.138 1.00 93.62 91 THR A C 1
ATOM 722 O O . THR A 1 91 ? -3.006 -10.319 -3.713 1.00 93.62 91 THR A O 1
ATOM 725 N N . LEU A 1 92 ? -3.697 -11.640 -5.391 1.00 89.88 92 LEU A N 1
ATOM 726 C CA . LEU A 1 92 ? -2.829 -11.055 -6.396 1.00 89.88 92 LEU A CA 1
ATOM 727 C C . LEU A 1 92 ? -3.139 -9.583 -6.663 1.00 89.88 92 LEU A C 1
ATOM 729 O O . LEU A 1 92 ? -2.231 -8.761 -6.766 1.00 89.88 92 LEU A O 1
ATOM 733 N N . LEU A 1 93 ? -4.428 -9.246 -6.709 1.00 91.44 93 LEU A N 1
ATOM 734 C CA . LEU A 1 93 ? -4.889 -7.875 -6.889 1.00 91.44 93 LEU A CA 1
ATOM 735 C C . LEU A 1 93 ? -4.425 -6.973 -5.743 1.00 91.44 93 LEU A C 1
ATOM 737 O O . LEU A 1 93 ? -4.074 -5.822 -5.981 1.00 91.44 93 LEU A O 1
ATOM 741 N N . ASP A 1 94 ? -4.350 -7.493 -4.518 1.00 95.44 94 ASP A N 1
ATOM 742 C CA . ASP A 1 94 ? -3.851 -6.720 -3.377 1.00 95.44 94 ASP A CA 1
ATOM 743 C C . ASP A 1 94 ? -2.356 -6.424 -3.488 1.00 95.44 94 ASP A C 1
ATOM 745 O O . ASP A 1 94 ? -1.919 -5.332 -3.133 1.00 95.44 94 ASP A O 1
ATOM 749 N N . ARG A 1 95 ? -1.575 -7.351 -4.052 1.00 94.38 95 ARG A N 1
ATOM 750 C CA . ARG A 1 95 ? -0.157 -7.112 -4.357 1.00 94.38 95 ARG A CA 1
ATOM 751 C C . ARG A 1 95 ? 0.009 -6.076 -5.469 1.00 94.38 95 ARG A C 1
ATOM 753 O O . ARG A 1 95 ? 0.858 -5.197 -5.360 1.00 94.38 95 ARG A O 1
ATOM 760 N N . ILE A 1 96 ? -0.826 -6.126 -6.509 1.00 93.50 96 ILE A N 1
ATOM 761 C CA . ILE A 1 96 ? -0.791 -5.158 -7.621 1.00 93.50 96 ILE A CA 1
ATOM 762 C C . ILE A 1 96 ? -1.021 -3.722 -7.124 1.00 93.50 96 ILE A C 1
ATOM 764 O O . ILE A 1 96 ? -0.339 -2.810 -7.591 1.00 93.50 96 ILE A O 1
ATOM 768 N N . LYS A 1 97 ? -1.891 -3.523 -6.121 1.00 96.12 97 LYS A N 1
ATOM 769 C CA . LYS A 1 97 ? -2.109 -2.212 -5.474 1.00 96.12 97 LYS A CA 1
ATOM 770 C C . LYS A 1 97 ? -0.839 -1.609 -4.854 1.00 96.12 97 LYS A C 1
ATOM 772 O O . LYS A 1 97 ? -0.796 -0.405 -4.634 1.00 96.12 97 LYS A O 1
ATOM 777 N N . VAL A 1 98 ? 0.180 -2.421 -4.568 1.00 96.81 98 VAL A N 1
ATOM 778 C CA . VAL A 1 98 ? 1.484 -1.969 -4.059 1.00 96.81 98 VAL A CA 1
ATOM 779 C C . VAL A 1 98 ? 2.442 -1.659 -5.204 1.00 96.81 98 VAL A C 1
ATOM 781 O O . VAL A 1 98 ? 3.055 -0.593 -5.244 1.00 96.81 98 VAL A O 1
ATOM 784 N N . TYR A 1 99 ? 2.557 -2.589 -6.152 1.00 95.75 99 TYR A N 1
ATOM 785 C CA . TYR A 1 99 ? 3.540 -2.488 -7.226 1.00 95.75 99 TYR A CA 1
ATOM 786 C C . TYR A 1 99 ? 3.221 -1.379 -8.228 1.00 95.75 99 TYR A C 1
ATOM 788 O O . TYR A 1 99 ? 4.137 -0.738 -8.734 1.00 95.75 99 TYR A O 1
ATOM 796 N N . GLN A 1 100 ? 1.943 -1.105 -8.501 1.00 95.31 100 GLN A N 1
ATOM 797 C CA . GLN A 1 100 ? 1.563 -0.074 -9.466 1.00 95.31 100 GLN A CA 1
ATOM 798 C C . GLN A 1 100 ? 2.037 1.338 -9.047 1.00 95.31 100 GLN A C 1
ATOM 800 O O . GLN A 1 100 ? 2.714 1.981 -9.855 1.00 95.31 100 GLN A O 1
ATOM 805 N N . PRO A 1 101 ? 1.776 1.827 -7.815 1.00 96.12 101 PRO A N 1
ATOM 806 C CA . PRO A 1 101 ? 2.358 3.082 -7.332 1.00 96.12 101 PRO A CA 1
ATOM 807 C C . PRO A 1 101 ? 3.889 3.117 -7.373 1.00 96.12 101 PRO A C 1
ATOM 809 O O . PRO A 1 101 ? 4.473 4.140 -7.726 1.00 96.12 101 PRO A O 1
ATOM 812 N N . GLN A 1 102 ? 4.541 1.998 -7.046 1.00 96.75 102 GLN A N 1
ATOM 813 C CA . GLN A 1 102 ? 5.998 1.889 -7.041 1.00 96.75 102 GLN A CA 1
ATOM 814 C C . GLN A 1 102 ? 6.587 2.018 -8.455 1.00 96.75 102 GLN A C 1
ATOM 816 O O . GLN A 1 102 ? 7.506 2.805 -8.671 1.00 96.75 102 GLN A O 1
ATOM 821 N N . ILE A 1 103 ? 6.024 1.305 -9.435 1.00 96.69 103 ILE A N 1
ATOM 822 C CA . ILE A 1 103 ? 6.394 1.420 -10.854 1.00 96.69 103 ILE A CA 1
ATOM 823 C C . ILE A 1 103 ? 6.194 2.863 -11.331 1.00 96.69 103 ILE A C 1
ATOM 825 O O . ILE A 1 103 ? 7.096 3.449 -11.930 1.00 96.69 103 ILE A O 1
ATOM 829 N N . GLN A 1 104 ? 5.040 3.465 -11.023 1.00 96.50 104 GLN A N 1
ATOM 830 C CA . GLN A 1 104 ? 4.739 4.841 -11.417 1.00 96.50 104 GLN A CA 1
ATOM 831 C C . GLN A 1 104 ? 5.738 5.842 -10.824 1.00 96.50 104 GLN A C 1
ATOM 833 O O . GLN A 1 104 ? 6.158 6.766 -11.522 1.00 96.50 104 GLN A O 1
ATOM 838 N N . TYR A 1 105 ? 6.151 5.646 -9.569 1.00 96.88 105 TYR A N 1
ATOM 839 C CA . TYR A 1 105 ? 7.190 6.451 -8.936 1.00 96.88 105 TYR A CA 1
ATOM 840 C C . TYR A 1 105 ? 8.503 6.387 -9.722 1.00 96.88 105 TYR A C 1
ATOM 842 O O . TYR A 1 105 ? 9.009 7.431 -10.134 1.00 96.88 105 TYR A O 1
ATOM 850 N N . TYR A 1 106 ? 9.020 5.192 -10.014 1.00 96.12 106 TYR A N 1
ATOM 851 C CA . TYR A 1 106 ? 10.274 5.054 -10.762 1.00 96.12 106 TYR A CA 1
ATOM 852 C C . TYR A 1 106 ? 10.185 5.631 -12.180 1.00 96.12 106 TYR A C 1
ATOM 854 O O . TYR A 1 106 ? 11.112 6.310 -12.620 1.00 96.12 106 TYR A O 1
ATOM 862 N N . ILE A 1 107 ? 9.039 5.491 -12.855 1.00 96.62 107 ILE A N 1
ATOM 863 C CA . ILE A 1 107 ? 8.788 6.176 -14.133 1.00 96.62 107 ILE A CA 1
ATOM 864 C C . ILE A 1 107 ? 8.912 7.697 -13.968 1.00 96.62 107 ILE A C 1
ATOM 866 O O . ILE A 1 107 ? 9.597 8.342 -14.760 1.00 96.62 107 ILE A O 1
ATOM 870 N N . THR A 1 108 ? 8.301 8.282 -12.931 1.00 95.06 108 THR A N 1
ATOM 871 C CA . THR A 1 108 ? 8.375 9.737 -12.695 1.00 95.06 108 THR A CA 1
ATOM 872 C C . THR A 1 108 ? 9.781 10.225 -12.346 1.00 95.06 108 THR A C 1
ATOM 874 O O . THR A 1 108 ? 10.109 11.370 -12.644 1.00 95.06 108 THR A O 1
ATOM 877 N N . GLN A 1 109 ? 10.628 9.355 -11.787 1.00 95.81 109 GLN A N 1
ATOM 878 C CA . GLN A 1 109 ? 12.043 9.635 -11.525 1.00 95.81 109 GLN A CA 1
ATOM 879 C C . GLN A 1 109 ? 12.961 9.337 -12.722 1.00 95.81 109 GLN A C 1
ATOM 881 O O . GLN A 1 109 ? 14.181 9.404 -12.589 1.00 95.81 109 GLN A O 1
ATOM 886 N N . ASN A 1 110 ? 12.404 9.009 -13.895 1.00 96.12 110 ASN A N 1
ATOM 887 C CA . ASN A 1 110 ? 13.154 8.606 -15.091 1.00 96.12 110 ASN A CA 1
ATOM 888 C C . ASN A 1 110 ? 14.042 7.356 -14.871 1.00 96.12 110 ASN A C 1
ATOM 890 O O . ASN A 1 110 ? 15.023 7.133 -15.580 1.00 96.12 110 ASN A O 1
ATOM 894 N N . GLN A 1 111 ? 13.665 6.522 -13.902 1.00 95.88 111 GLN A N 1
ATOM 895 C CA . GLN A 1 111 ? 14.279 5.243 -13.545 1.00 95.88 111 GLN A CA 1
ATOM 896 C C . GLN A 1 111 ? 13.530 4.105 -14.251 1.00 95.88 111 GLN A C 1
ATOM 898 O O . GLN A 1 111 ? 12.823 3.298 -13.647 1.00 95.88 111 GLN A O 1
ATOM 903 N N . MET A 1 112 ? 13.593 4.112 -15.587 1.00 94.81 112 MET A N 1
ATOM 904 C CA . MET A 1 112 ? 12.802 3.197 -16.419 1.00 94.81 112 MET A CA 1
ATOM 905 C C . MET A 1 112 ? 13.193 1.730 -16.232 1.00 94.81 112 MET A C 1
ATOM 907 O O . MET A 1 112 ? 12.319 0.869 -16.293 1.00 94.81 112 MET A O 1
ATOM 911 N N . GLN A 1 113 ? 14.476 1.441 -15.999 1.00 95.19 113 GLN A N 1
ATOM 912 C CA . GLN A 1 113 ? 14.929 0.063 -15.827 1.00 95.19 113 GLN A CA 1
ATOM 913 C C . GLN A 1 113 ? 14.335 -0.545 -14.555 1.00 95.19 113 GLN A C 1
ATOM 915 O O . GLN A 1 113 ? 13.785 -1.636 -14.599 1.00 95.19 113 GLN A O 1
ATOM 920 N N . GLU A 1 114 ? 14.335 0.202 -13.454 1.00 94.44 114 GLU A N 1
ATOM 921 C CA . GLU A 1 114 ? 13.760 -0.214 -12.178 1.00 94.44 114 GLU A CA 1
ATOM 922 C C . GLU A 1 114 ? 12.250 -0.456 -12.297 1.00 94.44 114 GLU A C 1
ATOM 924 O O . GLU A 1 114 ? 11.729 -1.441 -11.777 1.00 94.44 114 GLU A O 1
ATOM 929 N N . ALA A 1 115 ? 11.540 0.404 -13.031 1.00 95.62 115 ALA A N 1
ATOM 930 C CA . ALA A 1 115 ? 10.123 0.206 -13.323 1.00 95.62 115 ALA A CA 1
ATOM 931 C C . ALA A 1 115 ? 9.865 -1.088 -14.125 1.00 95.62 115 ALA A C 1
ATOM 933 O O . ALA A 1 115 ? 8.919 -1.820 -13.818 1.00 95.62 115 ALA A O 1
ATOM 934 N N . ILE A 1 116 ? 10.704 -1.379 -15.127 1.00 94.81 116 ILE A N 1
ATOM 935 C CA . ILE A 1 116 ? 10.625 -2.605 -15.937 1.00 94.81 116 ILE A CA 1
ATOM 936 C C . ILE A 1 116 ? 10.931 -3.833 -15.080 1.00 94.81 116 ILE A C 1
ATOM 938 O O . ILE A 1 116 ? 10.152 -4.781 -15.102 1.00 94.81 116 ILE A O 1
ATOM 942 N N . ASP A 1 117 ? 12.010 -3.806 -14.301 1.00 93.88 117 ASP A N 1
ATOM 943 C CA . ASP A 1 117 ? 12.446 -4.932 -13.472 1.00 93.88 117 ASP A CA 1
ATOM 944 C C . ASP A 1 117 ? 11.356 -5.337 -12.472 1.00 93.88 117 ASP A C 1
ATOM 946 O O . ASP A 1 117 ? 11.031 -6.520 -12.350 1.00 93.88 117 ASP A O 1
ATOM 950 N N . ILE A 1 118 ? 10.713 -4.356 -11.828 1.00 92.12 118 ILE A N 1
ATOM 951 C CA . ILE A 1 118 ? 9.572 -4.601 -10.934 1.00 92.12 118 ILE A CA 1
ATOM 952 C C . ILE A 1 118 ? 8.394 -5.182 -11.719 1.00 92.12 118 ILE A C 1
ATOM 954 O O . ILE A 1 118 ? 7.788 -6.156 -11.281 1.00 92.12 118 ILE A O 1
ATOM 958 N N . GLY A 1 119 ? 8.069 -4.624 -12.889 1.00 91.50 119 GLY A N 1
ATOM 959 C CA . GLY A 1 119 ? 7.001 -5.145 -13.744 1.00 91.50 119 GLY A CA 1
ATOM 960 C C . GLY A 1 119 ? 7.220 -6.609 -14.136 1.00 91.50 119 GLY A C 1
ATOM 961 O O . GLY A 1 119 ? 6.300 -7.420 -14.026 1.00 91.50 119 GLY A O 1
ATOM 962 N N . LEU A 1 120 ? 8.444 -6.966 -14.530 1.00 91.31 120 LEU A N 1
ATOM 963 C CA . LEU A 1 120 ? 8.838 -8.334 -14.869 1.00 91.31 120 LEU A CA 1
ATOM 964 C C . LEU A 1 120 ? 8.753 -9.271 -13.662 1.00 91.31 120 LEU A C 1
ATOM 966 O O . LEU A 1 120 ? 8.212 -10.371 -13.781 1.00 91.31 120 LEU A O 1
ATOM 970 N N . GLU A 1 121 ? 9.240 -8.837 -12.496 1.00 87.50 121 GLU A N 1
ATOM 971 C CA . GLU A 1 121 ? 9.136 -9.616 -11.260 1.00 87.50 121 GLU A CA 1
ATOM 972 C C . GLU A 1 121 ? 7.671 -9.894 -10.905 1.00 87.50 121 GLU A C 1
ATOM 974 O O . GLU A 1 121 ? 7.308 -11.025 -10.571 1.00 87.50 121 GLU A O 1
ATOM 979 N N . VAL A 1 122 ? 6.815 -8.875 -11.011 1.00 88.44 122 VAL A N 1
ATOM 980 C CA . VAL A 1 122 ? 5.382 -9.003 -10.747 1.00 88.44 122 VAL A CA 1
ATOM 981 C C . VAL A 1 122 ? 4.755 -9.993 -11.711 1.00 88.44 122 VAL A C 1
ATOM 983 O O . VAL A 1 122 ? 4.128 -10.936 -11.246 1.00 88.44 122 VAL A O 1
ATOM 986 N N . LEU A 1 123 ? 4.958 -9.838 -13.021 1.00 88.31 123 LEU A N 1
ATOM 987 C CA . LEU A 1 123 ? 4.388 -10.734 -14.033 1.00 88.31 123 LEU A CA 1
ATOM 988 C C . LEU A 1 123 ? 4.814 -12.190 -13.832 1.00 88.31 123 LEU A C 1
ATOM 990 O O . LEU A 1 123 ? 3.967 -13.077 -13.898 1.00 88.31 123 LEU A O 1
ATOM 994 N N . ASN A 1 124 ? 6.082 -12.428 -13.490 1.00 86.12 124 ASN A N 1
ATOM 995 C CA . ASN A 1 124 ? 6.579 -13.762 -13.157 1.00 86.12 124 ASN A CA 1
ATOM 996 C C . ASN A 1 124 ? 5.849 -14.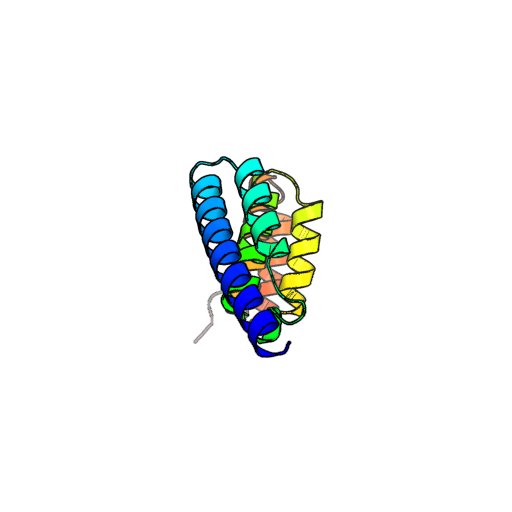346 -11.933 1.00 86.12 124 ASN A C 1
ATOM 998 O O . ASN A 1 124 ? 5.367 -15.472 -11.975 1.00 86.12 124 ASN A O 1
ATOM 1002 N N . ARG A 1 125 ? 5.645 -13.551 -10.873 1.00 82.00 125 ARG A N 1
ATOM 1003 C CA . ARG A 1 125 ? 4.827 -13.959 -9.711 1.00 82.00 125 ARG A CA 1
ATOM 1004 C C . ARG A 1 125 ? 3.345 -14.177 -10.049 1.00 82.00 125 ARG A C 1
ATOM 1006 O O . ARG A 1 125 ? 2.644 -14.785 -9.243 1.00 82.00 125 ARG A O 1
ATOM 1013 N N . LEU A 1 126 ? 2.861 -13.652 -11.179 1.00 80.06 126 LEU A N 1
ATOM 1014 C CA . LEU A 1 126 ? 1.504 -13.881 -11.691 1.00 80.06 126 LEU A CA 1
ATOM 1015 C C . LEU A 1 126 ? 1.422 -15.092 -12.635 1.00 80.06 126 LEU A C 1
ATOM 1017 O O . LEU A 1 126 ? 0.356 -15.319 -13.202 1.00 80.06 126 LEU A O 1
ATOM 1021 N N . ASP A 1 127 ? 2.526 -15.818 -12.847 1.00 84.50 127 ASP A N 1
ATOM 1022 C CA . ASP A 1 127 ? 2.674 -16.850 -13.881 1.00 84.50 127 ASP A CA 1
ATOM 1023 C C . ASP A 1 127 ? 2.351 -16.333 -15.304 1.00 84.50 127 ASP A C 1
ATOM 1025 O O . ASP A 1 127 ? 1.953 -17.089 -16.194 1.00 84.50 127 ASP A O 1
ATOM 1029 N N . ILE A 1 128 ? 2.528 -15.026 -15.544 1.00 82.25 128 ILE A N 1
ATOM 1030 C CA . ILE A 1 128 ? 2.338 -14.398 -16.855 1.00 82.25 128 ILE A CA 1
ATOM 1031 C C . ILE A 1 128 ? 3.690 -14.323 -17.559 1.00 82.25 128 ILE A C 1
ATOM 1033 O O . ILE A 1 128 ? 4.553 -13.515 -17.213 1.00 82.25 128 ILE A O 1
ATOM 1037 N N . ALA A 1 129 ? 3.857 -15.146 -18.592 1.00 78.31 129 ALA A N 1
ATOM 1038 C CA . ALA A 1 129 ? 5.015 -15.078 -19.470 1.00 78.31 129 ALA A CA 1
ATOM 1039 C C . ALA A 1 129 ? 4.877 -13.910 -20.457 1.00 78.31 129 ALA A C 1
ATOM 1041 O O . ALA A 1 129 ? 3.891 -13.814 -21.193 1.00 78.31 129 ALA A O 1
ATOM 1042 N N . LEU A 1 130 ? 5.892 -13.047 -20.505 1.00 71.75 130 LEU A N 1
ATOM 1043 C CA . LEU A 1 130 ? 6.086 -12.141 -21.630 1.00 71.75 130 LEU A CA 1
ATOM 1044 C C . LEU A 1 130 ? 6.917 -12.859 -22.688 1.00 71.75 130 LEU A C 1
ATOM 1046 O O . LEU A 1 130 ? 7.976 -13.407 -22.390 1.00 71.75 130 LEU A O 1
ATOM 1050 N N . PHE A 1 131 ? 6.421 -12.861 -23.919 1.00 71.00 131 PHE A N 1
ATOM 1051 C CA . PHE A 1 131 ? 7.149 -13.394 -25.057 1.00 71.00 131 PHE A CA 1
ATOM 1052 C C . PHE A 1 131 ? 7.738 -12.230 -25.850 1.00 71.00 131 PHE A C 1
ATOM 1054 O O . PHE A 1 131 ? 7.010 -11.321 -26.247 1.00 71.00 131 PHE A O 1
ATOM 1061 N N . ASP A 1 132 ? 9.034 -12.301 -26.150 1.00 67.81 132 ASP A N 1
ATOM 1062 C CA . ASP A 1 132 ? 9.726 -11.332 -27.016 1.00 67.81 132 ASP A CA 1
ATOM 1063 C C . ASP A 1 132 ? 9.259 -11.408 -28.485 1.00 67.81 132 ASP A C 1
ATOM 1065 O O . ASP A 1 132 ? 9.736 -10.689 -29.362 1.00 67.81 132 ASP A O 1
ATOM 1069 N N . SER A 1 133 ? 8.336 -12.319 -28.795 1.00 58.47 133 SER A N 1
ATOM 1070 C CA . SER A 1 133 ? 7.719 -12.507 -30.105 1.00 58.47 133 SER A CA 1
ATOM 1071 C C . SER A 1 133 ? 6.310 -13.084 -29.928 1.00 58.47 133 SER A C 1
ATOM 1073 O O . SER A 1 133 ? 6.090 -13.847 -28.987 1.00 58.47 133 SER A O 1
ATOM 1075 N N . PRO A 1 134 ? 5.340 -12.747 -30.799 1.00 57.47 134 PRO A N 1
ATOM 1076 C CA . PRO A 1 134 ? 3.975 -13.251 -30.677 1.00 57.47 134 PRO A CA 1
ATOM 1077 C C . PRO A 1 134 ? 3.943 -14.793 -30.667 1.00 57.47 134 PRO A C 1
ATOM 1079 O O . PRO A 1 134 ? 4.735 -15.410 -31.389 1.00 57.47 134 PRO A O 1
ATOM 1082 N N . PRO A 1 135 ? 3.043 -15.422 -29.882 1.00 62.34 135 PRO A N 1
ATOM 1083 C CA . PRO A 1 135 ? 2.941 -16.876 -29.827 1.00 62.34 135 PRO A CA 1
ATOM 1084 C C . PRO A 1 135 ? 2.669 -17.437 -31.226 1.00 62.34 135 PRO A C 1
ATOM 1086 O O . PRO A 1 135 ? 1.734 -17.000 -31.901 1.00 62.34 135 PRO A O 1
ATOM 1089 N N . GLN A 1 136 ? 3.490 -18.388 -31.670 1.00 70.50 136 GLN A N 1
ATOM 1090 C CA . GLN A 1 136 ? 3.234 -19.125 -32.905 1.00 70.50 136 GLN A CA 1
ATOM 1091 C C . GLN A 1 136 ? 2.176 -20.193 -32.600 1.00 70.50 136 GLN A C 1
ATOM 1093 O O . GLN A 1 136 ? 2.451 -21.120 -31.839 1.00 70.50 136 GLN A O 1
ATOM 1098 N N . TYR A 1 137 ? 0.966 -20.007 -33.136 1.00 59.66 137 TYR A N 1
ATOM 1099 C CA . TYR A 1 137 ? -0.135 -20.976 -33.089 1.00 59.66 137 TYR A CA 1
ATOM 1100 C C . TYR A 1 137 ? -0.144 -21.858 -34.335 1.00 59.66 137 TYR A C 1
ATOM 1102 O O . TYR A 1 137 ? 0.117 -21.314 -35.434 1.00 59.66 137 TYR A O 1
#

Solvent-accessible surface area (backbone atoms only — not comparable to full-atom values): 7322 Å² total; per-residue (Å²): 116,74,65,61,58,51,52,57,47,55,53,28,50,53,50,20,51,53,21,37,53,52,12,54,53,27,42,77,69,71,37,24,70,60,10,36,52,31,16,50,53,17,54,72,38,52,59,96,60,23,73,79,79,38,37,70,63,45,51,47,34,49,44,55,32,24,42,30,25,34,77,61,72,34,56,71,63,15,50,58,42,40,53,54,48,58,73,67,42,88,46,70,68,56,40,47,62,46,51,53,49,53,32,52,40,28,49,76,69,70,35,53,65,63,24,48,52,51,49,52,53,52,32,53,76,67,74,47,85,85,66,101,55,82,85,88,126

Foldseek 3Di:
DVVVVVVLLVVLQVQLVVLLVQLVVCVVVVVLVSSLVSLVSSCVSADPCCLPVVVVSNLSSLLSNLLSCLSVVNNVVNVVSLVVQVVSPPDLVSNCSSLVSVLVSCVVVVVNVVSVVSVVVSCVVVVHDDDPDPDDD

Radius of gyration: 17.64 Å; Cα contacts (8 Å, |Δi|>4): 140; chains: 1; bounding box: 34×39×64 Å

Nearest PDB structures (foldseek):
  4yvo-assembly1_A  TM=7.576E-01  e=7.390E-02  Arabidopsis thaliana
  1ihg-assembly1_A  TM=5.697E-01  e=8.059E-01  Bos taurus
  8e0o-assembly1_A  TM=3.578E-01  e=9.018E-02  synthetic construct
  8glv-assembly1_Lf  TM=6.863E-01  e=7.203E+00  Chlamydomonas reinhardtii

Mean predicted aligned error: 5.12 Å

Sequence (137 aa):
MSLERVDHQVERTQIAKLYLMAGQKAKAANAYEAAIQYLRLGQACLAKNSWEREYDLTLNLYVETLEAAYLNGNPEQANKLSEIVLQQAQTLLDRIK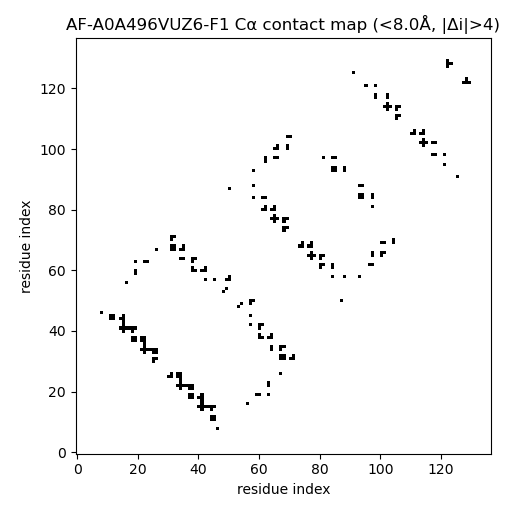VYQPQIQYYITQNQMQEAIDIGLEVLNRLDIALFDSPPQY

pLDDT: mean 92.14, std 10.96, range [53.09, 98.88]